Protein AF-A0A532CPH5-F1 (afdb_monomer_lite)

Foldseek 3Di:
DVVVVVVCLVPPPLVVCVVVVPPAADEAEDQDPDVVVVVSVVVSPHQYYHHPPGDPVVVVVSVCCRVPPPDD

Structure (mmCIF, N/CA/C/O backbone):
data_AF-A0A532CPH5-F1
#
_entry.id   AF-A0A532CPH5-F1
#
loop_
_atom_site.group_PDB
_atom_site.id
_atom_site.type_symbol
_atom_site.label_atom_id
_atom_site.label_alt_id
_atom_site.label_comp_id
_atom_site.label_asym_id
_atom_site.label_entity_id
_atom_site.label_seq_id
_atom_site.pdbx_PDB_ins_code
_atom_site.Cartn_x
_atom_site.Cartn_y
_atom_site.Cartn_z
_atom_site.occupancy
_atom_site.B_iso_or_equiv
_atom_site.auth_seq_id
_atom_site.auth_comp_id
_atom_site.auth_asym_id
_atom_site.auth_atom_id
_atom_site.pdbx_PDB_model_num
ATOM 1 N N . MET A 1 1 ? 6.367 -26.389 -9.149 1.00 48.66 1 MET A N 1
ATOM 2 C CA . MET A 1 1 ? 6.194 -24.936 -8.930 1.00 48.66 1 MET A CA 1
ATOM 3 C C . MET A 1 1 ? 4.900 -24.564 -8.189 1.00 48.66 1 MET A C 1
ATOM 5 O O . MET A 1 1 ? 4.957 -23.660 -7.374 1.00 48.66 1 MET A O 1
ATOM 9 N N . ALA A 1 2 ? 3.773 -25.279 -8.337 1.00 48.62 2 ALA A N 1
ATOM 10 C CA . ALA A 1 2 ? 2.545 -24.999 -7.559 1.00 48.62 2 ALA A CA 1
ATOM 11 C C . ALA A 1 2 ? 2.668 -25.209 -6.025 1.00 48.62 2 ALA A C 1
ATOM 13 O O . ALA A 1 2 ? 1.988 -24.550 -5.243 1.00 48.62 2 ALA A O 1
ATOM 14 N N . CYS A 1 3 ? 3.554 -26.110 -5.580 1.00 42.28 3 CYS A N 1
ATOM 15 C CA . CYS A 1 3 ? 3.705 -26.466 -4.162 1.00 42.28 3 CYS A CA 1
ATOM 16 C C . CYS A 1 3 ? 4.367 -25.353 -3.317 1.00 42.28 3 CYS A C 1
ATOM 18 O O . CYS A 1 3 ? 4.031 -25.195 -2.144 1.00 42.28 3 CYS A O 1
ATOM 20 N N . ASP A 1 4 ? 5.254 -24.543 -3.909 1.00 56.12 4 ASP A N 1
ATOM 21 C CA . ASP A 1 4 ? 5.859 -23.387 -3.227 1.00 56.12 4 ASP A CA 1
ATOM 22 C C . ASP A 1 4 ? 4.879 -22.217 -3.095 1.00 56.12 4 ASP A C 1
ATOM 24 O O . ASP A 1 4 ? 4.818 -21.588 -2.038 1.00 56.12 4 ASP A O 1
ATOM 28 N N . ARG A 1 5 ? 4.037 -21.986 -4.113 1.00 54.19 5 ARG A N 1
ATOM 29 C CA . ARG A 1 5 ? 3.001 -20.939 -4.093 1.00 54.19 5 ARG A CA 1
ATOM 30 C C . ARG A 1 5 ? 1.981 -21.187 -2.969 1.00 54.19 5 ARG A C 1
ATOM 32 O O . ARG A 1 5 ? 1.706 -20.294 -2.173 1.00 54.19 5 ARG A O 1
ATOM 39 N N . LEU A 1 6 ? 1.543 -22.440 -2.789 1.00 50.41 6 LEU A N 1
ATOM 40 C CA . LEU A 1 6 ? 0.676 -22.850 -1.670 1.00 50.41 6 LEU A CA 1
ATOM 41 C C . LEU A 1 6 ? 1.332 -22.672 -0.288 1.00 50.41 6 LEU A C 1
ATOM 43 O O . LEU A 1 6 ? 0.664 -22.260 0.661 1.00 50.41 6 LEU A O 1
ATOM 47 N N . ARG A 1 7 ? 2.637 -22.942 -0.145 1.00 54.47 7 ARG A N 1
ATOM 48 C CA . ARG A 1 7 ? 3.354 -22.731 1.129 1.00 54.47 7 ARG A CA 1
ATOM 49 C C . ARG A 1 7 ? 3.506 -21.251 1.471 1.00 54.47 7 ARG A C 1
ATOM 51 O O . ARG A 1 7 ? 3.365 -20.894 2.642 1.00 54.47 7 ARG A O 1
ATOM 58 N N . PHE A 1 8 ? 3.759 -20.408 0.472 1.00 52.50 8 PHE A N 1
ATOM 59 C CA . PHE A 1 8 ? 3.850 -18.960 0.649 1.00 52.50 8 PHE A CA 1
ATOM 60 C C . PHE A 1 8 ? 2.486 -18.362 1.023 1.00 52.50 8 PHE A C 1
ATOM 62 O O . PHE A 1 8 ? 2.382 -17.631 2.008 1.00 52.50 8 PHE A O 1
ATOM 69 N N . ALA A 1 9 ? 1.418 -18.775 0.333 1.00 53.22 9 ALA A N 1
ATOM 70 C CA . ALA A 1 9 ? 0.049 -18.340 0.608 1.00 53.22 9 ALA A CA 1
ATOM 71 C C . ALA A 1 9 ? -0.446 -18.746 2.012 1.00 53.22 9 ALA A C 1
ATOM 73 O O . ALA A 1 9 ? -1.117 -17.971 2.697 1.00 53.22 9 ALA A O 1
ATOM 74 N N . LEU A 1 10 ? -0.095 -19.948 2.491 1.00 47.91 10 LEU A N 1
ATOM 75 C CA . LEU A 1 10 ? -0.544 -20.436 3.800 1.00 47.91 10 LEU A CA 1
ATOM 76 C C . LEU A 1 10 ? 0.152 -19.750 4.989 1.00 47.91 10 LEU A C 1
ATOM 78 O O . LEU A 1 10 ? -0.446 -19.704 6.067 1.00 47.91 10 LEU A O 1
ATOM 82 N N . ARG A 1 11 ? 1.364 -19.203 4.804 1.00 56.91 11 ARG A N 1
ATOM 83 C CA . ARG A 1 11 ? 2.167 -18.524 5.844 1.00 56.91 11 ARG A CA 1
ATOM 84 C C . ARG A 1 11 ? 2.369 -17.025 5.610 1.00 56.91 11 ARG A C 1
ATOM 86 O O . ARG A 1 11 ? 3.153 -16.413 6.338 1.00 56.91 11 ARG A O 1
ATOM 93 N N . SER A 1 12 ? 1.684 -16.420 4.642 1.00 69.69 12 SER A N 1
ATOM 94 C CA . SER A 1 12 ? 1.904 -15.007 4.341 1.00 69.69 12 SER A CA 1
ATOM 95 C C . SER A 1 12 ? 1.574 -14.129 5.566 1.00 69.69 12 SER A C 1
ATOM 97 O O . SER A 1 12 ? 0.561 -14.358 6.240 1.00 69.69 12 SER A O 1
ATOM 99 N N . PRO A 1 13 ? 2.407 -13.119 5.887 1.00 69.56 13 PRO A N 1
ATOM 100 C CA . PRO A 1 13 ? 2.111 -12.149 6.947 1.00 69.56 13 PRO A CA 1
ATOM 101 C C . PRO A 1 13 ? 0.744 -11.484 6.747 1.00 69.56 13 PRO A C 1
ATOM 103 O O . PRO A 1 13 ? 0.023 -11.213 7.701 1.00 69.56 13 PRO A O 1
ATOM 106 N N . LEU A 1 14 ? 0.352 -11.308 5.487 1.00 71.75 14 LEU A N 1
ATOM 107 C CA . LEU A 1 14 ? -0.911 -10.706 5.083 1.00 71.75 14 LEU A CA 1
ATOM 108 C C . LEU A 1 14 ? -2.123 -11.552 5.501 1.00 71.75 14 LEU A C 1
ATOM 110 O O . LEU A 1 14 ? -3.099 -11.034 6.042 1.00 71.75 14 LEU A O 1
ATOM 114 N N . ARG A 1 15 ? -2.048 -12.879 5.341 1.00 74.69 15 ARG A N 1
ATOM 115 C CA . ARG A 1 15 ? -3.107 -13.789 5.797 1.00 74.69 15 ARG A CA 1
ATOM 116 C C . ARG A 1 15 ? -3.241 -13.781 7.321 1.00 74.69 15 ARG A C 1
ATOM 118 O O . ARG A 1 15 ? -4.355 -13.915 7.823 1.00 74.69 15 ARG A O 1
ATOM 125 N N . GLN A 1 16 ? -2.138 -13.587 8.048 1.00 81.62 16 GLN A N 1
ATOM 126 C CA . GLN A 1 16 ? -2.154 -13.453 9.509 1.00 81.62 16 GLN A CA 1
ATOM 127 C C . GLN A 1 16 ? -2.807 -12.142 9.960 1.00 81.62 16 GLN A C 1
ATOM 129 O O . GLN A 1 16 ? -3.567 -12.164 10.923 1.00 81.62 16 GLN A O 1
ATOM 134 N N . LEU A 1 17 ? -2.566 -11.026 9.261 1.00 82.19 17 LEU A N 1
ATOM 135 C CA . LEU A 1 17 ? -3.259 -9.760 9.535 1.00 82.19 17 LEU A CA 1
ATOM 136 C C . LEU A 1 17 ? -4.775 -9.917 9.377 1.00 82.19 17 LEU A C 1
ATOM 138 O O . LEU A 1 17 ? -5.525 -9.529 10.270 1.00 82.19 17 LEU A O 1
ATOM 142 N N . ARG A 1 18 ? -5.219 -10.586 8.304 1.00 76.38 18 ARG A N 1
ATOM 143 C CA . ARG A 1 18 ? -6.641 -10.885 8.082 1.00 76.38 18 ARG A CA 1
ATOM 144 C C . ARG A 1 18 ? -7.228 -11.795 9.164 1.00 76.38 18 ARG A C 1
ATOM 146 O O . ARG A 1 18 ? -8.316 -11.536 9.655 1.00 76.38 18 ARG A O 1
ATOM 153 N N . GLN A 1 19 ? -6.516 -12.855 9.555 1.00 83.19 19 GLN A N 1
ATOM 154 C CA . GLN A 1 19 ? -6.953 -13.764 10.630 1.00 83.19 19 GLN A CA 1
ATOM 155 C C . GLN A 1 19 ? -7.040 -13.086 12.002 1.00 83.19 19 GLN A C 1
ATOM 157 O O . GLN A 1 19 ? -7.757 -13.573 12.868 1.00 83.19 19 GLN A O 1
ATOM 162 N N . ARG A 1 20 ? -6.294 -11.998 12.209 1.00 86.06 20 ARG A N 1
ATOM 163 C CA . ARG A 1 20 ? -6.314 -11.202 13.440 1.00 86.06 20 ARG A CA 1
ATOM 164 C C . ARG A 1 20 ? -7.299 -10.034 13.388 1.00 86.06 20 ARG A C 1
ATOM 166 O O . ARG A 1 20 ? -7.250 -9.206 14.289 1.00 86.06 20 ARG A O 1
ATOM 173 N N . GLU A 1 21 ? -8.128 -9.952 12.343 1.00 83.31 21 GLU A N 1
ATOM 174 C CA . GLU A 1 21 ? -9.085 -8.857 12.133 1.00 83.31 21 GLU A CA 1
ATOM 175 C C . GLU A 1 21 ? -8.419 -7.482 12.283 1.00 83.31 21 GLU A C 1
ATOM 177 O O . GLU A 1 21 ? -8.937 -6.572 12.926 1.00 83.31 21 GLU A O 1
ATOM 182 N N . TYR A 1 22 ? -7.211 -7.342 11.729 1.00 84.06 22 TYR A N 1
ATOM 183 C CA . TYR A 1 22 ? -6.462 -6.098 11.828 1.00 84.06 22 TYR A CA 1
ATOM 184 C C . TYR A 1 22 ? -7.222 -4.959 11.136 1.00 84.06 22 TYR A C 1
ATOM 186 O O . TYR A 1 22 ? -7.459 -5.006 9.933 1.00 84.06 22 TYR A O 1
ATOM 194 N N . THR A 1 23 ? -7.575 -3.924 11.898 1.00 82.50 23 THR A N 1
ATOM 195 C CA . THR A 1 23 ? -8.382 -2.780 11.434 1.0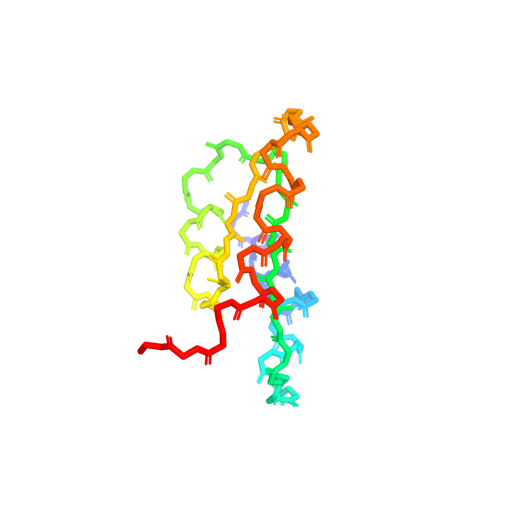0 82.50 23 THR A CA 1
ATOM 196 C C . THR A 1 23 ? -7.550 -1.566 11.014 1.00 82.50 23 THR A C 1
ATOM 198 O O . THR A 1 23 ? -8.094 -0.519 10.662 1.00 82.50 23 THR A O 1
ATOM 201 N N . GLY A 1 24 ? -6.220 -1.662 11.090 1.00 84.00 24 GLY A N 1
ATOM 202 C CA . GLY A 1 24 ? -5.331 -0.605 10.621 1.00 84.00 24 GLY A CA 1
ATOM 203 C C . GLY A 1 24 ? -5.207 -0.585 9.097 1.00 84.00 24 GLY A C 1
ATOM 204 O O . GLY A 1 24 ? -5.509 -1.562 8.417 1.00 84.00 24 GLY A O 1
ATOM 205 N N . GLY A 1 25 ? -4.721 0.539 8.569 1.00 84.75 25 GLY A N 1
ATOM 206 C CA . GLY A 1 25 ? -4.382 0.650 7.154 1.00 84.75 25 GLY A CA 1
ATOM 207 C C . GLY A 1 25 ? -3.210 -0.258 6.782 1.00 84.75 25 GLY A C 1
ATOM 208 O O . GLY A 1 25 ? -2.225 -0.346 7.516 1.00 84.75 25 GLY A O 1
ATOM 209 N N . VAL A 1 26 ? -3.314 -0.920 5.636 1.00 87.31 26 VAL A N 1
ATOM 210 C CA . VAL A 1 26 ? -2.317 -1.821 5.066 1.00 87.31 26 VAL A CA 1
ATOM 211 C C . VAL A 1 26 ? -1.920 -1.294 3.690 1.00 87.31 26 VAL A C 1
ATOM 213 O O . VAL A 1 26 ? -2.734 -1.224 2.774 1.00 87.31 26 VAL A O 1
ATOM 216 N N . ILE A 1 27 ? -0.640 -0.961 3.542 1.00 89.12 27 ILE A N 1
ATOM 217 C CA . ILE A 1 27 ? -0.005 -0.692 2.249 1.00 89.12 27 ILE A CA 1
ATOM 218 C C . ILE A 1 27 ? 0.927 -1.864 1.959 1.00 89.12 27 ILE A C 1
ATOM 220 O O . ILE A 1 27 ? 1.793 -2.190 2.777 1.00 89.12 27 ILE A O 1
ATOM 224 N N . ILE A 1 28 ? 0.761 -2.507 0.807 1.00 88.25 28 ILE A N 1
ATOM 225 C CA . ILE A 1 28 ? 1.618 -3.614 0.378 1.00 88.25 28 ILE A CA 1
ATOM 226 C C . ILE A 1 28 ? 2.690 -3.074 -0.557 1.00 88.25 28 ILE A C 1
ATOM 228 O O . ILE A 1 28 ? 2.401 -2.340 -1.493 1.00 88.25 28 ILE A O 1
ATOM 232 N N . VAL A 1 29 ? 3.937 -3.482 -0.335 1.00 88.00 29 VAL A N 1
ATOM 233 C CA . VAL A 1 29 ? 5.063 -3.141 -1.206 1.00 88.00 29 VAL A CA 1
ATOM 234 C C . VAL A 1 29 ? 5.648 -4.420 -1.794 1.00 88.00 29 VAL A C 1
ATOM 236 O O . VAL A 1 29 ? 6.130 -5.278 -1.052 1.00 88.00 29 VAL A O 1
ATOM 239 N N . THR A 1 30 ? 5.662 -4.543 -3.119 1.00 84.81 30 THR A N 1
ATOM 240 C CA . THR A 1 30 ? 6.082 -5.764 -3.823 1.00 84.81 30 THR A CA 1
ATOM 241 C C . THR A 1 30 ? 7.117 -5.476 -4.90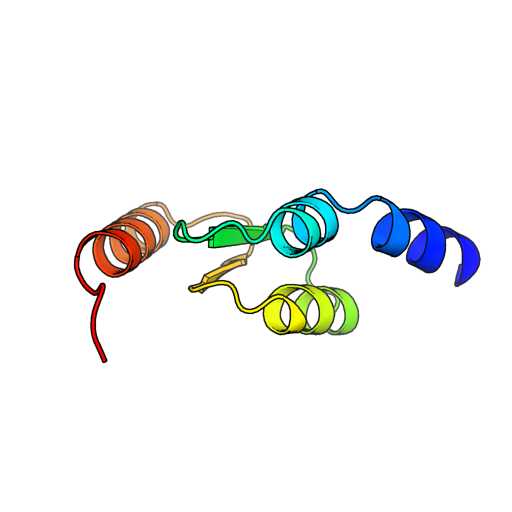4 1.00 84.81 30 THR A C 1
ATOM 243 O O . THR A 1 30 ? 7.053 -4.463 -5.583 1.00 84.81 30 THR A O 1
ATOM 246 N N . GLY A 1 31 ? 8.106 -6.360 -5.054 1.00 82.62 31 GLY A N 1
ATOM 247 C CA . GLY A 1 31 ? 9.029 -6.352 -6.200 1.00 82.62 31 GLY A CA 1
ATOM 248 C C . GLY A 1 31 ? 8.645 -7.353 -7.287 1.00 82.62 31 GLY A C 1
ATOM 249 O O . GLY A 1 31 ? 9.411 -7.544 -8.223 1.00 82.62 31 GLY A O 1
ATOM 250 N N . SER A 1 32 ? 7.508 -8.036 -7.130 1.00 72.12 32 SER A N 1
ATOM 251 C CA . SER A 1 32 ? 7.011 -8.978 -8.126 1.00 72.12 32 SER A CA 1
ATOM 252 C C . SER A 1 32 ? 6.221 -8.227 -9.194 1.00 72.12 32 SER A C 1
ATOM 254 O O . SER A 1 32 ? 5.340 -7.439 -8.856 1.00 72.12 32 SER A O 1
ATOM 256 N N . HIS A 1 33 ? 6.528 -8.496 -10.463 1.00 66.19 33 HIS A N 1
ATOM 257 C CA . HIS A 1 33 ? 5.728 -8.070 -11.619 1.00 66.19 33 HIS A CA 1
ATOM 258 C C . HIS A 1 33 ? 4.769 -9.173 -12.103 1.00 66.19 33 HIS A C 1
ATOM 260 O O . HIS A 1 33 ? 4.111 -9.011 -13.122 1.00 66.19 33 HIS A O 1
ATOM 266 N N . ASP A 1 34 ? 4.734 -10.307 -11.398 1.00 74.88 34 ASP A N 1
ATOM 267 C CA . ASP A 1 34 ? 3.835 -11.432 -11.663 1.00 74.88 34 ASP A CA 1
ATOM 268 C C . ASP A 1 34 ? 2.392 -11.036 -11.323 1.00 74.88 34 ASP A C 1
ATOM 270 O O . ASP A 1 34 ? 2.100 -10.717 -10.166 1.00 74.88 34 ASP A O 1
ATOM 274 N N . GLU A 1 35 ? 1.505 -11.047 -12.321 1.00 64.31 35 GLU A N 1
ATOM 275 C CA . GLU A 1 35 ? 0.112 -10.599 -12.173 1.00 64.31 35 GLU A CA 1
ATOM 276 C C . GLU A 1 35 ? -0.663 -11.441 -11.149 1.00 64.31 35 GLU A C 1
ATOM 278 O O . GLU A 1 35 ? -1.345 -10.870 -10.301 1.00 64.31 35 GLU A O 1
ATOM 283 N N . ASP A 1 36 ? -0.446 -12.763 -11.104 1.00 67.50 36 ASP A N 1
ATOM 284 C CA . ASP A 1 36 ? -1.064 -13.647 -10.099 1.00 67.50 36 ASP A CA 1
ATOM 285 C C . ASP A 1 36 ? -0.732 -13.194 -8.662 1.00 67.50 36 ASP A C 1
ATOM 287 O O . ASP A 1 36 ? -1.573 -13.209 -7.763 1.00 67.50 36 ASP A O 1
ATOM 291 N N . THR A 1 37 ? 0.514 -12.767 -8.431 1.00 73.25 37 THR A N 1
ATOM 292 C CA . THR A 1 37 ? 0.978 -12.294 -7.118 1.00 73.25 37 THR A CA 1
ATOM 293 C C . THR A 1 37 ? 0.366 -10.935 -6.751 1.00 73.25 37 THR A C 1
ATOM 295 O O . THR A 1 37 ? 0.151 -10.649 -5.570 1.00 73.25 37 THR A O 1
ATOM 298 N N . LEU A 1 38 ? 0.095 -10.084 -7.743 1.00 77.31 38 LEU A N 1
ATOM 299 C CA . LEU A 1 38 ? -0.575 -8.798 -7.547 1.00 77.31 38 LEU A CA 1
ATOM 300 C C . LEU A 1 38 ? -2.059 -8.984 -7.231 1.00 77.31 38 LEU A C 1
ATOM 302 O O . LEU A 1 38 ? -2.556 -8.347 -6.303 1.00 77.31 38 LEU A O 1
ATOM 306 N N . ASP A 1 39 ? -2.736 -9.893 -7.927 1.00 79.56 39 ASP A N 1
ATOM 307 C CA . ASP A 1 39 ? -4.137 -10.224 -7.659 1.00 79.56 39 ASP A CA 1
ATOM 308 C C . ASP A 1 39 ? -4.313 -10.803 -6.252 1.00 79.56 39 ASP A C 1
ATOM 310 O O . ASP A 1 39 ? -5.207 -10.390 -5.509 1.00 79.56 39 ASP A O 1
ATOM 314 N N . GLU A 1 40 ? -3.413 -11.693 -5.825 1.00 76.75 40 GLU A N 1
ATOM 315 C CA . GLU A 1 40 ? -3.394 -12.193 -4.448 1.00 76.75 40 GLU A CA 1
ATOM 316 C C . GLU A 1 40 ? -3.170 -11.068 -3.421 1.00 76.75 40 GLU A C 1
ATOM 318 O O . GLU A 1 40 ? -3.771 -11.092 -2.343 1.00 76.75 40 GLU A O 1
ATOM 323 N N . ALA A 1 41 ? -2.329 -10.076 -3.741 1.00 79.31 41 ALA A N 1
ATOM 324 C CA . ALA A 1 41 ? -2.084 -8.920 -2.881 1.00 79.31 41 ALA A CA 1
ATOM 325 C C . ALA A 1 41 ? -3.333 -8.035 -2.744 1.00 79.31 41 ALA A C 1
ATOM 327 O O . ALA A 1 41 ? -3.682 -7.641 -1.631 1.00 79.31 41 ALA A O 1
ATOM 328 N N . TRP A 1 42 ? -4.033 -7.767 -3.847 1.00 82.69 42 TRP A N 1
ATOM 329 C CA . TRP A 1 42 ? -5.272 -6.987 -3.853 1.00 82.69 42 TRP A CA 1
ATOM 330 C C . TRP A 1 42 ? -6.448 -7.722 -3.203 1.00 82.69 42 TRP A C 1
ATOM 332 O O . TRP A 1 42 ? -7.236 -7.099 -2.492 1.00 82.69 42 TRP A O 1
ATOM 342 N N . ALA A 1 43 ? -6.535 -9.048 -3.345 1.00 82.25 43 ALA A N 1
ATOM 343 C CA . ALA A 1 43 ? -7.573 -9.874 -2.718 1.00 82.25 43 ALA A CA 1
ATOM 344 C C . ALA A 1 43 ? -7.570 -9.821 -1.175 1.00 82.25 43 ALA A C 1
ATOM 346 O O . ALA A 1 43 ? -8.495 -10.310 -0.520 1.00 82.25 43 ALA A O 1
ATOM 347 N N . LEU A 1 44 ? -6.532 -9.241 -0.571 1.00 76.56 44 LEU A N 1
ATOM 348 C CA . LEU A 1 44 ? -6.427 -9.024 0.871 1.00 76.56 44 LEU A CA 1
ATOM 349 C C . LEU A 1 44 ? -7.070 -7.711 1.339 1.00 76.56 44 LEU A C 1
ATOM 351 O O . LEU A 1 44 ? -7.128 -7.482 2.545 1.00 76.56 44 LEU A O 1
ATOM 355 N N . GLY A 1 45 ? -7.549 -6.879 0.41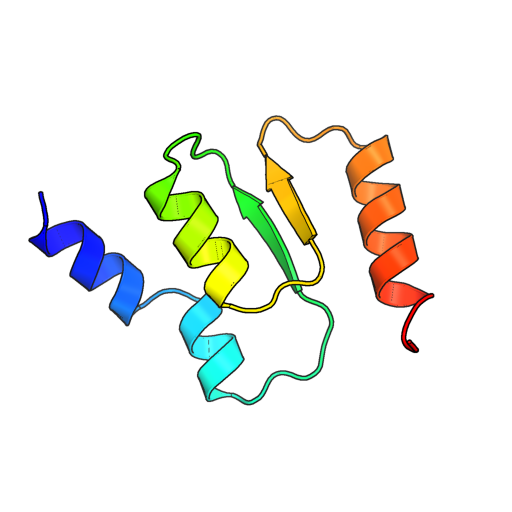3 1.00 82.19 45 GLY A N 1
ATOM 356 C CA . GLY A 1 45 ? -8.143 -5.575 0.698 1.00 82.19 45 GLY A CA 1
ATOM 357 C C . GLY A 1 45 ? -7.176 -4.536 1.281 1.00 82.19 45 GLY A C 1
ATOM 358 O O . GLY A 1 45 ? -7.573 -3.839 2.215 1.00 82.19 45 GLY A O 1
ATOM 359 N N . PRO A 1 46 ? -5.916 -4.422 0.808 1.00 87.25 46 PRO A N 1
ATOM 360 C CA . PRO A 1 46 ? -5.068 -3.306 1.203 1.00 87.25 46 PRO A CA 1
ATOM 361 C C . PRO A 1 46 ? -5.643 -1.993 0.661 1.00 87.25 46 PRO A C 1
ATOM 363 O O . PRO A 1 46 ? -6.345 -1.973 -0.349 1.00 87.25 46 PRO A O 1
ATOM 366 N N . GLN A 1 47 ? -5.283 -0.879 1.288 1.00 88.75 47 GLN A N 1
ATOM 367 C CA . GLN A 1 47 ? -5.616 0.443 0.768 1.00 88.75 47 GLN A CA 1
ATOM 368 C C . GLN A 1 47 ? -4.773 0.794 -0.467 1.00 88.75 47 GLN A C 1
ATOM 370 O O . GLN A 1 47 ? -5.211 1.592 -1.285 1.00 88.75 47 GLN A O 1
ATOM 375 N N . GLU A 1 48 ? -3.577 0.210 -0.608 1.00 89.19 48 GLU A N 1
ATOM 376 C CA . GLU A 1 48 ? -2.696 0.436 -1.758 1.00 89.19 48 GLU A CA 1
ATOM 377 C C . GLU A 1 48 ? -1.701 -0.725 -1.948 1.00 89.19 48 GLU A C 1
ATOM 379 O O . GLU A 1 48 ? -1.213 -1.312 -0.972 1.00 89.19 48 GLU A O 1
ATOM 384 N N . VAL A 1 49 ? -1.335 -1.003 -3.207 1.00 88.81 49 VAL A N 1
ATOM 385 C CA . VAL A 1 49 ? -0.217 -1.884 -3.584 1.00 88.81 49 VAL A CA 1
ATOM 386 C C . VAL A 1 49 ? 0.812 -1.104 -4.417 1.00 88.81 49 VAL A C 1
ATOM 388 O O . VAL A 1 49 ? 0.523 -0.598 -5.501 1.00 88.81 49 VAL A O 1
ATOM 391 N N . ILE A 1 50 ? 2.052 -1.030 -3.928 1.00 89.12 50 ILE A N 1
ATOM 392 C CA . ILE A 1 50 ? 3.155 -0.273 -4.534 1.00 89.12 50 ILE A CA 1
ATOM 393 C C . ILE A 1 50 ? 4.233 -1.232 -5.056 1.00 89.12 50 ILE A C 1
ATOM 395 O O . ILE A 1 50 ? 4.750 -2.078 -4.323 1.00 89.12 50 ILE A O 1
ATOM 399 N N . GLY A 1 51 ? 4.607 -1.074 -6.326 1.00 87.31 51 GLY A N 1
ATOM 400 C CA . GLY A 1 51 ? 5.716 -1.800 -6.948 1.00 87.31 51 GLY A CA 1
ATOM 401 C C . GLY A 1 51 ? 7.089 -1.241 -6.554 1.00 87.31 51 GLY A C 1
ATOM 402 O O . GLY A 1 51 ? 7.234 -0.043 -6.321 1.00 87.31 51 GLY A O 1
ATOM 403 N N . LYS A 1 52 ? 8.112 -2.100 -6.501 1.00 85.38 52 LYS A N 1
ATOM 404 C CA . LYS A 1 52 ? 9.524 -1.699 -6.407 1.00 85.38 52 LYS A CA 1
ATOM 405 C C . LYS A 1 52 ? 10.118 -1.502 -7.816 1.00 85.38 52 LYS A C 1
ATOM 407 O O . LYS A 1 52 ? 9.756 -2.261 -8.711 1.00 85.38 52 LYS A O 1
ATOM 412 N N . PRO A 1 53 ? 11.079 -0.577 -8.006 1.00 89.56 53 PRO A N 1
ATOM 413 C CA . PRO A 1 53 ? 11.597 0.371 -7.017 1.00 89.56 53 PRO A CA 1
ATOM 414 C C . PRO A 1 53 ? 10.544 1.411 -6.618 1.00 89.56 53 PRO A C 1
ATOM 416 O O . PRO A 1 53 ? 9.688 1.780 -7.414 1.00 89.56 53 PRO A O 1
ATOM 419 N N . ILE A 1 54 ? 10.594 1.836 -5.357 1.00 87.12 54 ILE A N 1
ATOM 420 C CA . ILE A 1 54 ? 9.573 2.715 -4.786 1.00 87.12 54 ILE A CA 1
ATOM 421 C C . ILE A 1 54 ? 9.944 4.160 -5.079 1.00 87.12 54 ILE A C 1
ATOM 423 O O . ILE A 1 54 ? 11.027 4.609 -4.702 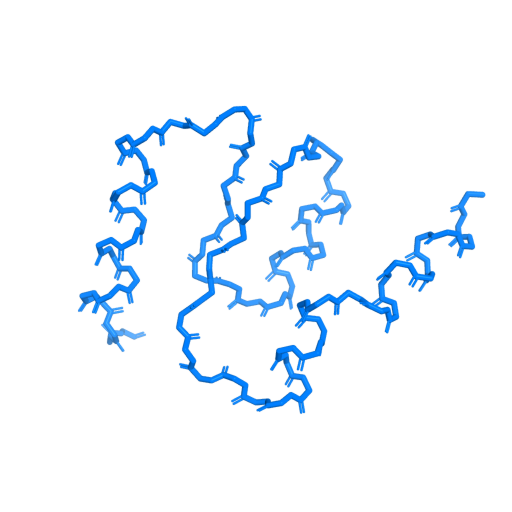1.00 87.12 54 ILE A O 1
ATOM 427 N N . ASP A 1 55 ? 9.009 4.881 -5.683 1.00 90.81 55 ASP A N 1
ATOM 428 C CA . ASP A 1 55 ? 9.041 6.333 -5.719 1.00 90.81 55 ASP A CA 1
ATOM 429 C C . ASP A 1 55 ? 8.618 6.902 -4.352 1.00 90.81 55 ASP A C 1
ATOM 431 O O . ASP A 1 55 ? 7.562 6.550 -3.814 1.00 90.81 55 ASP A O 1
ATOM 435 N N . LEU A 1 56 ? 9.476 7.733 -3.754 1.00 91.56 56 LEU A N 1
ATOM 436 C CA . LEU A 1 56 ? 9.271 8.236 -2.392 1.00 91.56 56 LEU A CA 1
ATOM 437 C C . LEU A 1 56 ? 8.103 9.218 -2.307 1.00 91.56 56 LEU A C 1
ATOM 439 O O . LEU A 1 56 ? 7.396 9.212 -1.300 1.00 91.56 56 LEU A O 1
ATOM 443 N N . GLU A 1 57 ? 7.881 10.026 -3.345 1.00 93.31 57 GLU A N 1
ATOM 444 C CA . GLU A 1 57 ? 6.741 10.943 -3.389 1.00 93.31 57 GLU A CA 1
ATOM 445 C C . GLU A 1 57 ? 5.437 10.148 -3.419 1.00 93.31 57 GLU A C 1
ATOM 447 O O . GLU A 1 57 ? 4.563 10.374 -2.581 1.00 93.31 57 GLU A O 1
ATOM 452 N N . ARG A 1 58 ? 5.354 9.121 -4.275 1.00 89.75 58 ARG A N 1
ATOM 453 C CA . ARG A 1 58 ? 4.209 8.207 -4.326 1.00 89.75 58 ARG A CA 1
ATOM 454 C C . ARG A 1 58 ? 3.964 7.526 -2.983 1.00 89.75 58 ARG A C 1
ATOM 456 O O . ARG A 1 58 ? 2.823 7.486 -2.529 1.00 89.75 58 ARG A O 1
ATOM 463 N N . LEU A 1 59 ? 5.006 7.009 -2.329 1.00 91.25 59 LEU A N 1
ATOM 464 C CA . LEU A 1 59 ? 4.861 6.365 -1.020 1.00 91.25 59 LEU A CA 1
ATOM 465 C C . LEU A 1 59 ? 4.326 7.341 0.035 1.00 91.25 59 LEU A C 1
ATOM 467 O O . LEU A 1 59 ? 3.428 6.983 0.798 1.00 91.25 59 LEU A O 1
ATOM 471 N N . LE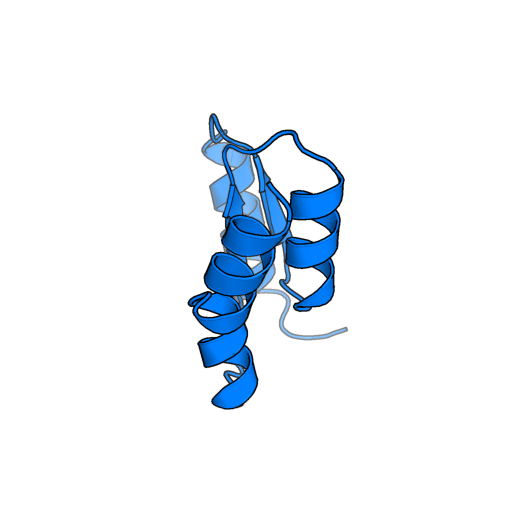U A 1 60 ? 4.863 8.562 0.081 1.00 92.50 60 LEU A N 1
ATOM 472 C CA . LEU A 1 60 ? 4.403 9.597 1.006 1.00 92.50 60 LEU A CA 1
ATOM 473 C C . LEU A 1 60 ? 2.933 9.942 0.762 1.00 92.50 60 LEU A C 1
ATOM 475 O O . LEU A 1 60 ? 2.166 9.996 1.724 1.00 92.50 60 LEU A O 1
ATOM 479 N N . THR A 1 61 ? 2.519 10.102 -0.497 1.00 90.75 61 THR A N 1
ATOM 480 C CA . THR A 1 61 ? 1.114 10.331 -0.857 1.00 90.75 61 THR A CA 1
ATOM 481 C C . THR A 1 61 ? 0.225 9.174 -0.407 1.00 90.75 61 THR A C 1
ATOM 483 O O . THR A 1 61 ? -0.793 9.411 0.241 1.00 90.75 61 THR A O 1
ATOM 486 N N . SER A 1 62 ? 0.614 7.923 -0.670 1.00 90.69 62 SER A N 1
ATOM 487 C CA . SER A 1 62 ? -0.157 6.752 -0.240 1.00 90.69 62 SER A CA 1
ATOM 488 C C . SER A 1 62 ? -0.300 6.684 1.282 1.00 90.69 62 SER A C 1
ATOM 490 O O . SER A 1 62 ? -1.394 6.446 1.784 1.00 90.69 62 SER A O 1
ATOM 492 N N . ILE A 1 63 ? 0.771 6.951 2.039 1.00 90.25 63 ILE A N 1
ATOM 493 C CA . ILE A 1 63 ? 0.709 7.000 3.508 1.00 90.25 63 ILE A CA 1
ATOM 494 C C . ILE A 1 63 ? -0.246 8.103 3.972 1.00 90.25 63 ILE A C 1
ATOM 496 O O . ILE A 1 63 ? -1.089 7.858 4.833 1.00 90.25 63 ILE A O 1
ATOM 500 N N . GLN A 1 64 ? -0.136 9.307 3.407 1.00 89.56 64 GLN A N 1
ATOM 501 C CA . GLN A 1 64 ? -1.004 10.429 3.768 1.00 89.56 64 GLN A CA 1
ATOM 502 C C . GLN A 1 64 ? -2.476 10.103 3.504 1.00 89.56 64 GLN A C 1
ATOM 504 O O . GLN A 1 64 ? -3.303 10.317 4.386 1.00 89.56 64 GLN A O 1
ATOM 509 N N . LEU A 1 65 ? -2.801 9.511 2.352 1.00 86.06 65 LEU A N 1
ATOM 510 C CA . LEU A 1 65 ? -4.167 9.098 2.026 1.00 86.06 65 LEU A CA 1
ATOM 511 C C . LEU A 1 65 ? -4.696 8.050 3.011 1.00 86.06 65 LEU A C 1
ATOM 513 O O . LEU A 1 65 ? -5.797 8.204 3.526 1.00 86.06 65 LEU A O 1
ATOM 517 N N . VAL A 1 66 ? -3.899 7.035 3.352 1.00 85.94 66 VAL A N 1
ATOM 518 C CA . VAL A 1 66 ? -4.310 5.978 4.293 1.00 85.94 66 VAL A CA 1
ATOM 519 C C . VAL A 1 66 ? -4.510 6.497 5.722 1.00 85.94 66 VAL A C 1
ATOM 521 O O . VAL A 1 66 ? -5.348 5.979 6.465 1.00 85.94 66 VAL A O 1
ATOM 524 N N . LEU A 1 67 ? -3.739 7.503 6.137 1.00 82.06 67 LEU A N 1
ATOM 525 C CA . LEU A 1 67 ? -3.848 8.085 7.476 1.00 82.06 67 LEU A CA 1
ATOM 526 C C . LEU A 1 67 ? -4.968 9.128 7.586 1.00 82.06 67 LEU A C 1
ATOM 528 O O . LEU A 1 67 ? -5.552 9.253 8.662 1.00 82.06 67 LEU A O 1
ATOM 532 N N . VAL A 1 68 ? -5.257 9.865 6.509 1.00 76.69 6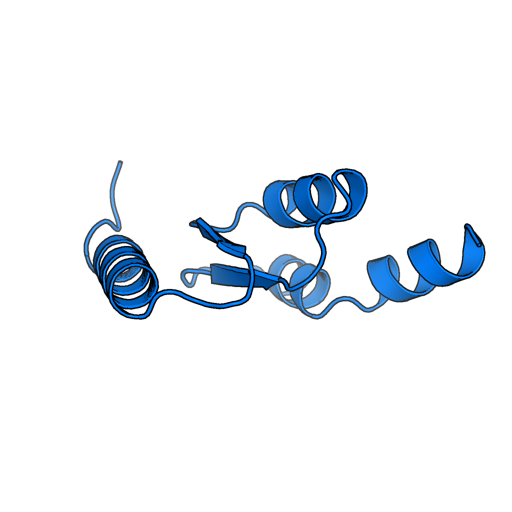8 VAL A N 1
ATOM 533 C CA . VAL A 1 68 ? -6.183 11.010 6.514 1.00 76.69 68 VAL A CA 1
ATOM 534 C C . VAL A 1 68 ? -7.578 10.635 6.006 1.00 76.69 68 VAL A C 1
ATOM 536 O O . VAL A 1 68 ? -8.569 11.052 6.600 1.00 76.69 68 VAL A O 1
ATOM 539 N N . CYS A 1 69 ? -7.692 9.819 4.956 1.00 60.72 69 CYS A N 1
ATOM 540 C CA . CYS A 1 69 ? -8.976 9.361 4.422 1.00 60.72 69 CYS A CA 1
ATOM 541 C C . CYS A 1 69 ? -9.410 8.072 5.129 1.00 60.72 69 CYS A C 1
ATOM 543 O O . CYS A 1 69 ? -9.232 6.968 4.621 1.00 60.72 69 CYS A O 1
ATOM 545 N N . ARG A 1 70 ? -9.974 8.209 6.333 1.00 54.19 70 ARG A N 1
ATOM 546 C CA . ARG A 1 70 ? -10.581 7.088 7.076 1.00 54.19 70 ARG A CA 1
ATOM 547 C C . ARG A 1 70 ? -12.053 6.838 6.720 1.00 54.19 70 ARG A C 1
ATOM 549 O O . ARG A 1 70 ? -12.640 5.915 7.273 1.00 54.19 70 ARG A O 1
ATOM 556 N N . GLU A 1 71 ? -12.637 7.627 5.818 1.00 47.75 71 GLU A N 1
ATOM 557 C CA . GLU A 1 71 ? -14.080 7.650 5.556 1.00 47.75 71 GLU A CA 1
ATOM 558 C C . GLU A 1 71 ? -14.363 7.862 4.058 1.00 47.75 71 GLU A C 1
ATOM 560 O O . GLU A 1 71 ? -14.019 8.913 3.519 1.00 47.75 71 GLU A O 1
ATOM 565 N N . CYS A 1 72 ? -14.951 6.842 3.420 1.00 43.94 72 CYS A N 1
ATOM 566 C CA . CYS A 1 72 ? -15.928 6.886 2.322 1.00 43.94 72 CYS A CA 1
ATOM 567 C C . CYS A 1 72 ? -16.579 5.499 2.219 1.00 43.94 72 CYS A C 1
ATOM 569 O O . CYS A 1 72 ? -15.824 4.516 2.038 1.00 43.94 72 CYS A O 1
#

Sequence (72 aa):
MACDRLRFALRSPLRQLRQREYTGGVIIVTGSHDEDTLDEAWALGPQEVIGKPIDLERLLTSIQLVLVCREC

Radius of gyration: 13.45 Å; chains: 1; bounding box: 28×38×26 Å

Secondary structure (DSSP, 8-state):
-HHHHHHHHHH-HHHHHHHTT--S--EEEE----HHHHHHHHTT--SEEEESSPPHHHHHHHHHHHHH----

pLDDT: mean 76.31, std 14.45, range [42.28, 93.31]